Protein AF-A0A8C5YCC7-F1 (afdb_monomer)

Nearest PDB structures (foldseek):
  1r94-assembly1_A  TM=9.035E-01  e=3.217E-04  Escherichia coli
  1s98-assembly1_A  TM=8.700E-01  e=5.355E-04  Escherichia coli
  2d2a-assembly2_A  TM=8.172E-01  e=5.355E-04  Escherichia coli

Foldseek 3Di:
DDDDDDDDDDDDDDDPPDDPDDDPDDDDPVRVVVQVVVCVVPVQFQAWEWDWDDDPDGDIDIDIDTHNDADPPWDWDDDPNRHTYTD

Radius of gyration: 23.68 Å; Cα contacts (8 Å, |Δi|>4): 87; chains: 1; bounding box: 30×80×36 Å

Organism: Microcebus murinus (NCBI:txid30608)

pLDDT: mean 77.86, std 10.34, range [47.88, 92.25]

Secondary structure (DSSP, 8-state):
------------PPPP--PPPPPS----HHHHHHHHHHHHT-TT--EEEEEEEEETTTEEEEEEEEESS--TTPPEEEETTTEEEE-

Mean predicted aligned error: 12.17 Å

Solvent-accessible surface area (backbone atoms only — not comparable to full-atom values): 5860 Å² total; per-residue (Å²): 139,83,82,80,85,82,76,87,78,81,80,83,74,77,78,76,82,79,71,82,79,75,69,96,68,86,81,52,76,68,54,52,54,52,51,52,58,64,39,69,83,37,81,81,45,62,31,44,29,54,46,78,42,84,44,84,97,85,37,76,40,81,42,82,43,80,31,67,70,84,56,100,85,45,48,76,41,73,58,89,92,76,47,40,37,33,72

Sequence (87 aa):
MSASLVRATVRAVSKRKLQPTRAALTLTPSAVNKIKQLLKDKPEHVGVKVGVRTRGCNGLSYTLEYTKTKGDSDEEVVQDELWNLVV

Structure (mmCIF, N/CA/C/O backbone):
data_AF-A0A8C5YCC7-F1
#
_entry.id   AF-A0A8C5YCC7-F1
#
loop_
_atom_site.group_PDB
_atom_site.id
_atom_site.type_symbol
_atom_site.label_atom_id
_atom_site.label_alt_id
_atom_site.label_comp_id
_atom_site.label_asym_id
_atom_site.label_entity_id
_atom_site.label_seq_id
_atom_site.pdbx_PDB_ins_code
_atom_site.Cartn_x
_atom_site.Cartn_y
_atom_site.Cartn_z
_atom_site.occupancy
_atom_site.B_iso_or_equiv
_atom_site.auth_seq_id
_atom_site.auth_comp_id
_atom_site.auth_asym_id
_atom_site.auth_atom_id
_atom_site.pdbx_PDB_model_num
ATOM 1 N N . MET A 1 1 ? -0.419 -69.996 -21.676 1.00 49.50 1 MET A N 1
ATOM 2 C CA . MET A 1 1 ? -0.318 -68.532 -21.852 1.00 49.50 1 MET A CA 1
ATOM 3 C C . MET A 1 1 ? -0.771 -67.862 -20.558 1.00 49.50 1 MET A C 1
ATOM 5 O O . MET A 1 1 ? -1.959 -67.643 -20.386 1.00 49.5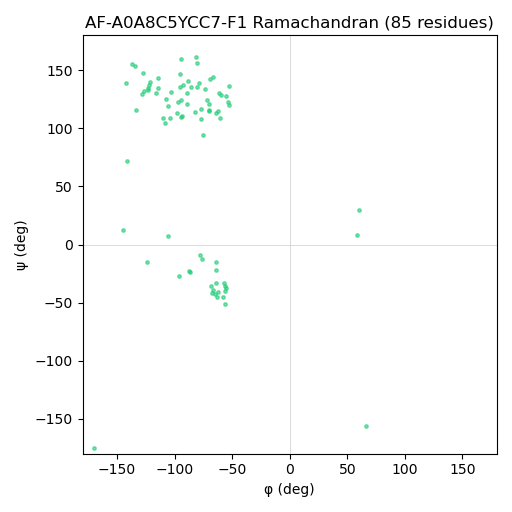0 1 MET A O 1
ATOM 9 N N . SER A 1 2 ? 0.140 -67.667 -19.599 1.00 47.88 2 SER A N 1
ATOM 10 C CA . SER A 1 2 ? -0.180 -67.087 -18.283 1.00 47.88 2 SER A CA 1
ATOM 11 C C . SER A 1 2 ? 0.169 -65.599 -18.301 1.00 47.88 2 SER A C 1
ATOM 13 O O . SER A 1 2 ? 1.336 -65.249 -18.466 1.00 47.88 2 SER A O 1
ATOM 15 N N . ALA A 1 3 ? -0.837 -64.729 -18.213 1.00 57.16 3 ALA A N 1
ATOM 16 C CA . ALA A 1 3 ? -0.641 -63.285 -18.178 1.00 57.16 3 ALA A CA 1
ATOM 17 C C . ALA A 1 3 ? -0.305 -62.850 -16.744 1.00 57.16 3 ALA A C 1
ATOM 19 O O . ALA A 1 3 ? -1.123 -62.975 -15.835 1.00 57.16 3 ALA A O 1
ATOM 20 N N . SER A 1 4 ? 0.919 -62.360 -16.548 1.00 60.31 4 SER A N 1
ATOM 21 C CA . SER A 1 4 ? 1.391 -61.830 -15.270 1.00 60.31 4 SER A CA 1
ATOM 22 C C . SER A 1 4 ? 0.687 -60.503 -14.957 1.00 60.31 4 SER A C 1
ATOM 24 O O . SER A 1 4 ? 0.766 -59.550 -15.733 1.00 60.31 4 SER A O 1
ATOM 26 N N . LEU A 1 5 ? -0.026 -60.442 -13.831 1.00 62.09 5 LEU A N 1
ATOM 27 C CA . LEU A 1 5 ? -0.710 -59.243 -13.341 1.00 62.09 5 LEU A CA 1
ATOM 28 C C . LEU A 1 5 ? 0.312 -58.258 -12.752 1.00 62.09 5 LEU A C 1
ATOM 30 O O . LEU A 1 5 ? 0.659 -58.332 -11.574 1.00 62.09 5 LEU A O 1
ATOM 34 N N . VAL A 1 6 ? 0.785 -57.309 -13.560 1.00 58.03 6 VAL A N 1
ATOM 35 C CA . VAL A 1 6 ? 1.589 -56.180 -13.068 1.00 58.03 6 VAL A CA 1
ATOM 36 C C . VAL A 1 6 ? 0.654 -55.170 -12.402 1.00 58.03 6 VAL A C 1
ATOM 38 O O . VAL A 1 6 ? -0.112 -54.477 -13.068 1.00 58.03 6 VAL A O 1
ATOM 41 N N . ARG A 1 7 ? 0.700 -55.079 -11.069 1.00 64.81 7 ARG A N 1
ATOM 42 C CA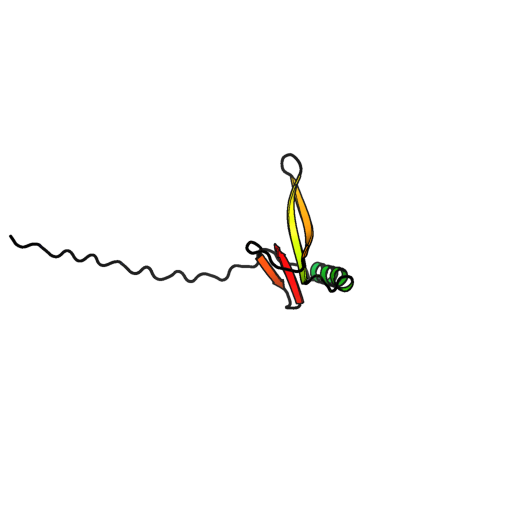 . ARG A 1 7 ? -0.068 -54.093 -10.297 1.00 64.81 7 ARG A CA 1
ATOM 43 C C . ARG A 1 7 ? 0.803 -52.862 -10.043 1.00 64.81 7 ARG A C 1
ATOM 45 O O . ARG A 1 7 ? 1.750 -52.921 -9.266 1.00 64.81 7 ARG A O 1
ATOM 52 N N . ALA A 1 8 ? 0.483 -51.744 -10.692 1.00 69.25 8 ALA A N 1
ATOM 53 C CA . ALA A 1 8 ? 1.144 -50.467 -10.438 1.00 69.25 8 ALA A CA 1
ATOM 54 C C . ALA A 1 8 ? 0.747 -49.936 -9.049 1.00 69.25 8 ALA A C 1
ATOM 56 O O . ALA A 1 8 ? -0.416 -49.623 -8.798 1.00 69.25 8 ALA A O 1
ATOM 57 N N . THR A 1 9 ? 1.709 -49.836 -8.134 1.00 72.25 9 THR A N 1
ATOM 58 C CA . THR A 1 9 ? 1.524 -49.172 -6.838 1.00 72.25 9 THR A CA 1
ATOM 59 C C . THR A 1 9 ? 1.974 -47.721 -6.955 1.00 72.25 9 THR A C 1
ATOM 61 O O . THR A 1 9 ? 3.167 -47.446 -7.087 1.00 72.25 9 THR A O 1
ATOM 64 N N . VAL A 1 10 ? 1.033 -46.777 -6.906 1.00 73.44 10 VAL A N 1
ATOM 65 C CA . VAL A 1 10 ? 1.362 -45.348 -6.853 1.00 73.44 10 VAL A CA 1
ATOM 66 C C . VAL A 1 10 ? 1.925 -45.031 -5.466 1.00 73.44 10 VAL A C 1
ATOM 68 O O . VAL A 1 10 ? 1.283 -45.302 -4.451 1.00 73.44 10 VAL A O 1
ATOM 71 N N . ARG A 1 11 ? 3.130 -44.453 -5.407 1.00 68.12 11 ARG A N 1
ATOM 72 C CA . ARG A 1 11 ? 3.680 -43.896 -4.164 1.00 68.12 11 ARG A CA 1
ATOM 73 C C . ARG A 1 11 ? 2.884 -42.647 -3.800 1.00 68.12 11 ARG A C 1
ATOM 75 O O . ARG A 1 11 ? 2.912 -41.659 -4.530 1.00 68.12 11 ARG A O 1
ATOM 82 N N . ALA A 1 12 ? 2.190 -42.687 -2.668 1.00 71.38 12 ALA A N 1
ATOM 83 C CA . ALA A 1 12 ? 1.541 -41.512 -2.110 1.00 71.38 12 ALA A CA 1
ATOM 84 C C . ALA A 1 12 ? 2.611 -40.476 -1.726 1.00 71.38 12 ALA A C 1
ATOM 86 O O . ALA A 1 12 ? 3.421 -40.704 -0.827 1.00 71.38 12 ALA A O 1
ATOM 87 N N . VAL A 1 13 ? 2.633 -39.339 -2.422 1.00 71.12 13 VAL A N 1
ATOM 88 C CA . VAL A 1 13 ? 3.478 -38.201 -2.050 1.00 71.12 13 VAL A CA 1
ATOM 89 C C . VAL A 1 13 ? 2.804 -37.498 -0.876 1.00 71.12 13 VAL A C 1
ATOM 91 O O . VAL A 1 13 ? 1.689 -36.991 -1.002 1.00 71.12 13 VAL A O 1
ATOM 94 N N . SER A 1 14 ? 3.470 -37.492 0.280 1.00 73.00 14 SER A N 1
ATOM 95 C CA . SER A 1 14 ? 3.023 -36.748 1.458 1.00 73.00 14 SER A CA 1
ATOM 96 C C . SER A 1 14 ? 2.785 -35.287 1.077 1.00 73.00 14 SER A C 1
ATOM 98 O O . SER A 1 14 ? 3.694 -34.619 0.577 1.00 73.00 14 SER A O 1
ATOM 100 N N . LYS A 1 15 ? 1.564 -34.787 1.312 1.00 68.56 15 LYS A N 1
ATOM 101 C CA . LYS A 1 15 ? 1.194 -33.390 1.055 1.00 68.56 15 LYS A CA 1
ATOM 102 C C . LYS A 1 15 ? 2.204 -32.476 1.756 1.00 68.56 15 LYS A C 1
ATOM 104 O O . LYS A 1 15 ? 2.363 -32.553 2.975 1.00 68.56 15 LYS A O 1
ATOM 109 N N . ARG A 1 16 ? 2.907 -31.628 0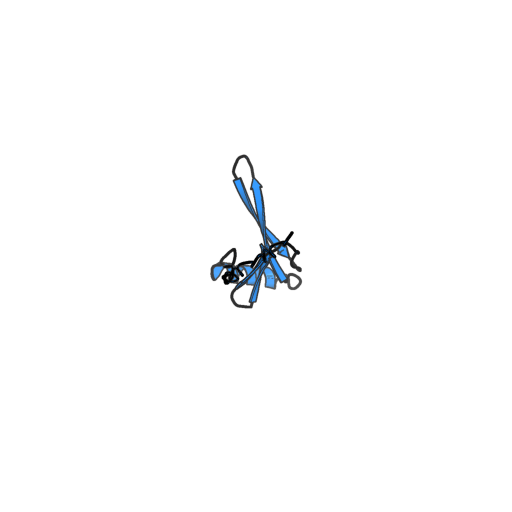.994 1.00 72.94 16 ARG A N 1
ATOM 110 C CA . ARG A 1 16 ? 3.736 -30.560 1.574 1.00 72.94 16 ARG A CA 1
ATOM 111 C C . ARG A 1 16 ? 2.836 -29.718 2.476 1.00 72.94 16 ARG A C 1
ATOM 113 O O . ARG A 1 16 ? 1.776 -29.280 2.033 1.00 72.94 16 ARG A O 1
ATOM 120 N N . LYS A 1 17 ? 3.249 -29.503 3.728 1.00 68.88 17 LYS A N 1
ATOM 121 C CA . LYS A 1 17 ? 2.607 -28.514 4.600 1.00 68.88 17 LYS A CA 1
ATOM 122 C C . LYS A 1 17 ? 2.763 -27.155 3.920 1.00 68.88 17 LYS A C 1
ATOM 124 O O . LYS A 1 17 ? 3.882 -26.657 3.814 1.00 68.88 17 LYS A O 1
ATOM 129 N N . LEU A 1 18 ? 1.664 -26.613 3.402 1.00 69.69 18 LEU A N 1
ATOM 130 C CA . LEU A 1 18 ? 1.6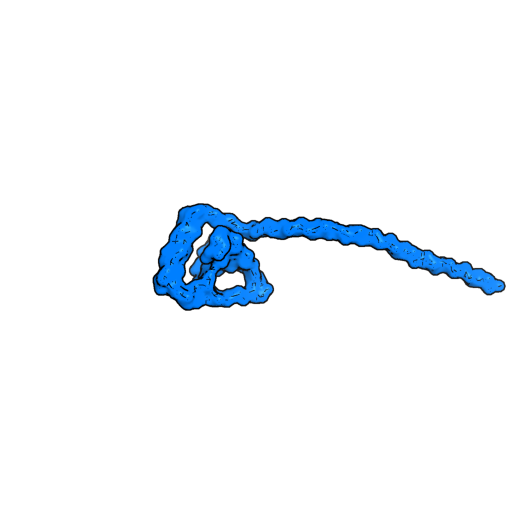20 -25.256 2.873 1.00 69.69 18 LEU A CA 1
ATOM 131 C C . LEU A 1 18 ? 1.929 -24.327 4.045 1.00 69.69 18 LEU A C 1
ATOM 133 O O . LEU A 1 18 ? 1.211 -24.335 5.045 1.00 69.69 18 LEU A O 1
ATOM 137 N N . GLN A 1 19 ? 3.050 -23.614 3.974 1.00 72.81 19 GLN A N 1
ATOM 138 C CA . GLN A 1 19 ? 3.321 -22.582 4.962 1.00 72.81 19 GLN A CA 1
ATOM 139 C C . GLN A 1 19 ? 2.334 -21.430 4.748 1.00 72.81 19 GLN A C 1
ATOM 141 O O . GLN A 1 19 ? 2.010 -21.138 3.595 1.00 72.81 19 GLN A O 1
ATOM 146 N N . PRO A 1 20 ? 1.846 -20.794 5.826 1.00 67.94 20 PRO A N 1
ATOM 147 C CA . PRO A 1 20 ? 1.000 -19.619 5.697 1.00 67.94 20 PRO A CA 1
ATOM 148 C C . PRO A 1 20 ? 1.774 -18.530 4.954 1.00 67.94 20 PRO A C 1
ATOM 150 O O . PRO A 1 20 ? 2.923 -18.227 5.294 1.00 67.94 20 PRO A O 1
ATOM 153 N N . THR A 1 21 ? 1.161 -17.982 3.909 1.00 68.12 21 THR A N 1
ATOM 154 C CA . THR A 1 21 ? 1.742 -16.899 3.122 1.00 68.12 21 THR A CA 1
ATOM 155 C C . THR A 1 21 ? 1.938 -15.692 4.033 1.00 68.12 21 THR A C 1
ATOM 157 O O . THR A 1 21 ? 1.043 -15.316 4.790 1.00 68.12 21 THR A O 1
ATOM 160 N N . ARG A 1 22 ? 3.138 -15.109 4.010 1.00 69.75 22 ARG A N 1
ATOM 161 C CA . ARG A 1 22 ? 3.377 -13.820 4.666 1.00 69.75 22 ARG A CA 1
ATOM 162 C C . ARG A 1 22 ? 2.584 -12.748 3.922 1.00 69.75 22 ARG A C 1
ATOM 164 O O . ARG A 1 22 ? 2.507 -12.822 2.701 1.00 69.75 22 ARG A O 1
ATOM 171 N N . ALA A 1 23 ? 2.056 -11.768 4.655 1.00 75.38 23 ALA A N 1
ATOM 172 C CA . ALA A 1 23 ? 1.377 -10.621 4.062 1.00 75.38 23 ALA A CA 1
ATOM 173 C C . ALA A 1 23 ? 2.263 -9.955 2.998 1.00 75.38 23 ALA A C 1
ATOM 175 O O . ALA A 1 23 ? 3.462 -9.761 3.232 1.00 75.38 23 ALA A O 1
ATOM 176 N N . ALA A 1 24 ? 1.668 -9.592 1.860 1.00 78.38 24 ALA A N 1
ATOM 177 C CA . ALA A 1 24 ? 2.379 -8.963 0.748 1.00 78.38 24 ALA A CA 1
ATOM 178 C C . ALA A 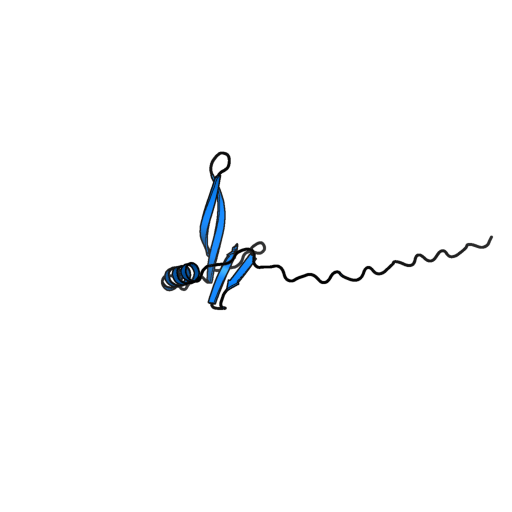1 24 ? 3.093 -7.658 1.145 1.00 78.38 24 ALA A C 1
ATOM 180 O O . ALA A 1 24 ? 4.162 -7.345 0.621 1.00 78.38 24 ALA A O 1
ATOM 181 N N . LEU A 1 25 ? 2.520 -6.905 2.089 1.00 82.31 25 LEU A N 1
ATOM 182 C CA . LEU A 1 25 ? 3.046 -5.634 2.578 1.00 82.31 25 LEU A CA 1
ATOM 183 C C . LEU A 1 25 ? 2.941 -5.544 4.101 1.00 82.31 25 LEU A C 1
ATOM 185 O O . LEU A 1 25 ? 2.085 -6.166 4.726 1.00 82.31 25 LEU A O 1
ATOM 189 N N . THR A 1 26 ? 3.801 -4.720 4.695 1.00 84.25 26 THR A N 1
ATOM 190 C CA . THR A 1 26 ? 3.717 -4.336 6.104 1.00 84.25 26 THR A CA 1
ATOM 191 C C . THR A 1 26 ? 3.633 -2.820 6.219 1.00 84.25 26 THR A C 1
ATOM 193 O O . THR A 1 26 ? 4.366 -2.079 5.563 1.00 84.25 26 THR A O 1
ATOM 196 N N . LEU A 1 27 ? 2.720 -2.340 7.057 1.00 83.81 27 LEU A N 1
ATOM 197 C CA . LEU A 1 27 ? 2.547 -0.925 7.351 1.00 83.81 27 LEU A CA 1
ATOM 198 C C . LEU A 1 27 ? 3.310 -0.544 8.618 1.00 83.81 27 LEU A C 1
ATOM 200 O O . LEU A 1 27 ? 3.417 -1.313 9.574 1.00 83.81 27 LEU A O 1
ATOM 204 N N . THR A 1 28 ? 3.818 0.685 8.634 1.00 89.62 28 THR A N 1
ATOM 205 C CA . THR A 1 28 ? 4.364 1.292 9.849 1.00 89.62 28 THR A CA 1
ATOM 206 C C . THR A 1 28 ? 3.233 1.848 10.721 1.00 89.62 28 THR A C 1
ATOM 208 O O . THR A 1 28 ? 2.187 2.241 10.191 1.00 89.62 28 THR A O 1
ATOM 211 N N . PRO A 1 29 ? 3.436 1.995 12.044 1.00 87.81 29 PRO A N 1
ATOM 212 C CA . PRO A 1 29 ? 2.409 2.548 12.934 1.00 87.81 29 PRO A CA 1
ATOM 213 C C . PRO A 1 29 ? 1.924 3.945 12.509 1.00 87.81 29 PRO A C 1
ATOM 215 O O . PRO A 1 29 ? 0.739 4.271 12.594 1.00 87.81 29 PRO A O 1
ATOM 218 N N . SER A 1 30 ? 2.828 4.778 11.985 1.00 90.31 30 SER A N 1
ATOM 219 C CA . SER A 1 30 ? 2.497 6.111 11.471 1.00 90.31 30 SER A CA 1
ATOM 220 C C . SER A 1 30 ? 1.620 6.057 10.216 1.00 90.31 30 SER A C 1
ATOM 222 O O . SER A 1 30 ? 0.704 6.869 10.080 1.00 90.31 30 SER A O 1
ATOM 224 N N . ALA A 1 31 ? 1.872 5.105 9.309 1.00 87.44 31 ALA A N 1
ATOM 225 C CA . ALA A 1 31 ? 1.060 4.914 8.108 1.00 87.44 31 ALA A CA 1
ATOM 226 C C . ALA A 1 31 ? -0.363 4.477 8.472 1.00 87.44 31 ALA A C 1
ATOM 228 O O . ALA A 1 31 ? -1.327 5.045 7.959 1.00 87.44 31 ALA A O 1
ATOM 229 N N . VAL A 1 32 ? -0.484 3.553 9.430 1.00 85.50 32 VAL A N 1
ATOM 230 C CA . VAL A 1 32 ? -1.774 3.116 9.971 1.00 85.50 32 VAL A CA 1
ATOM 231 C C . VAL A 1 32 ? -2.557 4.317 10.503 1.00 85.50 32 VAL A C 1
ATOM 233 O O . VAL A 1 32 ? -3.683 4.542 10.071 1.00 85.50 32 VAL A O 1
ATOM 236 N N . ASN A 1 33 ? -1.949 5.150 11.357 1.00 87.56 33 ASN A N 1
ATOM 237 C CA . ASN A 1 33 ? -2.591 6.351 11.913 1.00 87.56 33 ASN A CA 1
ATOM 238 C C . ASN A 1 33 ? -3.099 7.324 10.842 1.00 87.56 33 ASN A C 1
ATOM 240 O O . ASN A 1 33 ? -4.200 7.863 10.968 1.00 87.56 33 ASN A O 1
ATOM 244 N N . LYS A 1 34 ? -2.323 7.518 9.773 1.00 88.12 34 LYS A N 1
ATOM 245 C CA . LYS A 1 34 ? -2.703 8.391 8.660 1.00 88.12 34 LYS A CA 1
ATOM 246 C C . LYS A 1 34 ? -3.889 7.829 7.874 1.00 88.12 34 LYS A C 1
ATOM 248 O O . LYS A 1 34 ? -4.807 8.578 7.557 1.00 88.12 34 LYS A O 1
ATOM 253 N N . ILE A 1 35 ? -3.917 6.519 7.625 1.00 85.69 35 ILE A N 1
ATOM 254 C CA . ILE A 1 35 ? -5.060 5.847 6.988 1.00 85.69 35 ILE A CA 1
ATOM 255 C C . ILE A 1 35 ? -6.317 5.984 7.859 1.00 85.69 35 ILE A C 1
ATOM 257 O O . ILE A 1 35 ? -7.378 6.311 7.327 1.00 85.69 35 ILE A O 1
ATOM 261 N N . LYS A 1 36 ? -6.199 5.859 9.195 1.00 83.81 36 LYS A N 1
ATOM 262 C CA . LYS A 1 36 ? -7.342 6.081 10.104 1.00 83.81 36 LYS A CA 1
ATOM 263 C C . LYS A 1 36 ? -7.933 7.476 9.938 1.00 83.81 36 LYS A C 1
ATOM 265 O O . LYS A 1 36 ? -9.147 7.632 9.918 1.00 83.81 36 LYS A O 1
ATOM 270 N N . GLN A 1 37 ? -7.076 8.494 9.863 1.00 86.62 37 GLN A N 1
ATOM 271 C CA . GLN A 1 37 ? -7.514 9.879 9.695 1.00 86.62 37 GLN A CA 1
ATOM 272 C C . GLN A 1 37 ? -8.235 10.074 8.359 1.00 86.62 37 GLN A C 1
ATOM 274 O O . GLN A 1 37 ? -9.315 10.644 8.343 1.00 86.62 37 GLN A O 1
ATOM 279 N N . LEU A 1 38 ? -7.691 9.529 7.269 1.00 85.44 38 LEU A N 1
ATOM 280 C CA . LEU A 1 38 ? -8.290 9.648 5.936 1.00 85.44 38 LEU A CA 1
ATOM 281 C C . LEU A 1 38 ? -9.661 8.964 5.816 1.00 85.44 38 LEU A C 1
ATOM 283 O O . LEU A 1 38 ? -10.517 9.428 5.065 1.00 85.44 38 LEU A O 1
ATOM 287 N N . LEU A 1 39 ? -9.869 7.860 6.537 1.00 81.88 39 LEU A N 1
ATOM 288 C CA . LEU A 1 39 ? -11.122 7.101 6.509 1.00 81.88 39 LEU A CA 1
ATOM 289 C C . LEU A 1 39 ? -12.175 7.627 7.491 1.00 81.88 39 LEU A C 1
ATOM 291 O O . LEU A 1 39 ? -13.364 7.442 7.241 1.00 81.88 39 LEU A O 1
ATOM 295 N N . LYS A 1 40 ? -11.780 8.336 8.561 1.00 82.88 40 LYS A N 1
ATOM 296 C CA . LYS A 1 40 ? -12.732 9.015 9.465 1.00 82.88 40 LYS A CA 1
ATOM 297 C C . LYS A 1 40 ? -13.657 9.970 8.716 1.00 82.88 40 LYS A C 1
ATOM 299 O O . LYS A 1 40 ? -14.840 10.038 9.029 1.00 82.88 40 LYS A O 1
ATOM 304 N N . ASP A 1 41 ? -13.126 10.646 7.705 1.00 79.75 41 ASP A N 1
ATOM 305 C CA . ASP A 1 41 ? -13.880 11.604 6.899 1.00 79.75 41 ASP A CA 1
ATOM 306 C C . ASP A 1 41 ? -14.798 10.916 5.868 1.00 79.75 41 ASP A C 1
ATOM 308 O O . ASP A 1 41 ? -15.604 11.573 5.211 1.00 79.75 41 ASP A O 1
ATOM 312 N N . LYS A 1 42 ? -14.671 9.591 5.685 1.00 78.81 42 LYS A N 1
ATOM 313 C CA . LYS A 1 42 ? -15.321 8.824 4.612 1.00 78.81 42 LYS A CA 1
ATOM 314 C C . LYS A 1 42 ? -15.815 7.453 5.103 1.00 78.81 42 LYS A C 1
ATOM 316 O O . LYS A 1 42 ? -15.279 6.429 4.674 1.00 78.81 42 LYS A O 1
ATOM 321 N N . PRO A 1 43 ? -16.886 7.409 5.915 1.00 72.00 43 PRO A N 1
ATOM 322 C CA . PRO A 1 43 ? -17.374 6.181 6.555 1.00 72.00 43 PRO A CA 1
ATOM 323 C C . PRO A 1 43 ? -17.876 5.112 5.575 1.00 72.00 43 PRO A C 1
ATOM 325 O O . PRO A 1 43 ? -18.050 3.960 5.953 1.00 72.00 43 PRO A O 1
ATOM 328 N N . 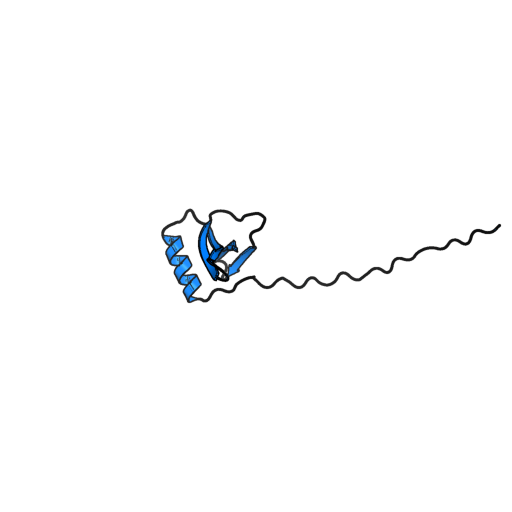GLU A 1 44 ? -18.114 5.469 4.313 1.00 75.19 44 GLU A N 1
ATOM 329 C CA . GLU A 1 44 ? -18.566 4.515 3.302 1.00 75.19 44 GLU A CA 1
ATOM 330 C C . GLU A 1 44 ? -17.459 3.589 2.771 1.00 75.19 44 GLU A C 1
ATOM 332 O O . GLU A 1 44 ? -17.775 2.643 2.052 1.00 75.19 44 GLU A O 1
ATOM 337 N N . HIS A 1 45 ? -16.181 3.874 3.046 1.00 77.19 45 HIS A N 1
ATOM 338 C CA . HIS A 1 45 ? -15.052 3.112 2.507 1.00 77.19 45 HIS A CA 1
ATOM 339 C C . HIS A 1 45 ? -14.474 2.176 3.567 1.00 77.19 45 HIS A C 1
ATOM 341 O O . HIS A 1 45 ? -14.189 2.585 4.688 1.00 77.19 45 HIS A O 1
ATOM 347 N N . VAL A 1 46 ? -14.286 0.913 3.185 1.00 75.88 46 VAL A N 1
ATOM 348 C CA . VAL A 1 46 ? -13.845 -0.175 4.072 1.00 75.88 46 VAL A CA 1
ATOM 349 C C . VAL A 1 46 ? -12.317 -0.249 4.143 1.00 75.88 46 VAL A C 1
ATOM 351 O O . VAL A 1 46 ? -11.763 -0.752 5.117 1.00 75.88 46 VAL A O 1
ATOM 354 N N . GLY A 1 47 ? -11.615 0.279 3.136 1.00 82.12 47 GLY A N 1
ATOM 355 C CA . GLY A 1 47 ? -10.160 0.225 3.096 1.00 82.12 47 GLY A CA 1
ATOM 356 C C . GLY A 1 47 ? -9.521 1.079 2.008 1.00 82.12 47 GLY A C 1
ATOM 357 O O . GLY A 1 47 ? -10.185 1.822 1.278 1.00 82.12 47 GLY A O 1
ATOM 358 N N . VAL A 1 48 ? -8.198 0.952 1.910 1.00 86.25 48 VAL A N 1
ATOM 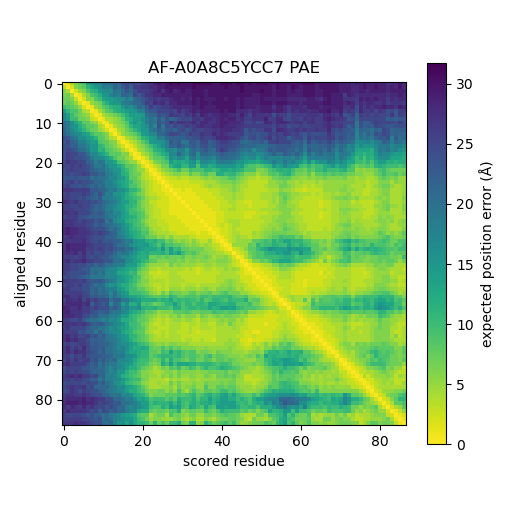359 C CA . VAL A 1 48 ? -7.375 1.606 0.886 1.00 86.25 48 VAL A CA 1
ATOM 360 C C . VAL A 1 48 ? -6.727 0.533 0.021 1.00 86.25 48 VAL A C 1
ATOM 362 O O . VAL A 1 48 ? -6.128 -0.406 0.537 1.00 86.25 48 VAL A O 1
ATOM 365 N N . LYS A 1 49 ? -6.840 0.693 -1.294 1.00 87.75 49 LYS A N 1
ATOM 366 C CA . LYS A 1 49 ? -6.213 -0.131 -2.315 1.00 87.75 49 LYS A CA 1
ATOM 367 C C . LYS A 1 49 ? -4.897 0.479 -2.788 1.00 87.75 49 LYS A C 1
ATOM 369 O O . LYS A 1 49 ? -4.846 1.681 -3.053 1.00 87.75 49 LYS A O 1
ATOM 374 N N . VAL A 1 50 ? -3.852 -0.335 -2.922 1.00 88.75 50 VAL A N 1
ATOM 375 C CA . VAL A 1 50 ? -2.539 0.079 -3.434 1.00 88.75 50 VAL A CA 1
ATOM 376 C C . VAL A 1 50 ? -2.324 -0.499 -4.825 1.00 88.75 50 VAL A C 1
ATOM 378 O O . VAL A 1 50 ? -2.006 -1.667 -4.983 1.00 88.75 50 VAL A O 1
ATOM 381 N N . GLY A 1 51 ? -2.449 0.344 -5.843 1.00 89.44 51 GLY A N 1
ATOM 382 C CA . GLY A 1 51 ? -2.098 -0.008 -7.216 1.00 89.44 51 GLY A CA 1
ATOM 383 C C . GLY A 1 51 ? -0.675 0.408 -7.579 1.00 89.44 51 GLY A C 1
ATOM 384 O O . GLY A 1 51 ? -0.109 1.333 -6.994 1.00 89.44 51 GLY A O 1
ATOM 385 N N . VAL A 1 52 ? -0.125 -0.225 -8.612 1.00 91.12 52 VAL A N 1
ATOM 386 C CA . VAL A 1 52 ? 1.075 0.241 -9.318 1.00 91.12 52 VAL A CA 1
ATOM 387 C C . VAL A 1 52 ? 0.712 0.617 -10.749 1.00 91.12 52 VAL A C 1
ATOM 389 O O . VAL A 1 52 ? -0.005 -0.104 -11.438 1.00 91.12 52 VAL A O 1
ATOM 392 N N . ARG A 1 53 ? 1.208 1.761 -11.213 1.00 90.44 53 ARG A N 1
ATOM 393 C CA . ARG A 1 53 ? 1.051 2.240 -12.589 1.00 90.44 53 ARG A CA 1
ATOM 394 C C . ARG A 1 53 ? 2.420 2.457 -13.218 1.00 90.44 53 ARG A C 1
ATOM 396 O O . ARG A 1 53 ? 3.313 3.023 -12.591 1.00 90.44 53 ARG A O 1
ATOM 403 N N . THR A 1 54 ? 2.587 2.040 -14.466 1.00 92.25 54 THR A N 1
ATOM 404 C CA . THR A 1 54 ? 3.827 2.238 -15.228 1.00 92.25 54 THR A CA 1
ATOM 405 C C . THR A 1 54 ? 3.977 3.698 -15.654 1.00 92.25 54 THR A C 1
ATOM 407 O O . THR A 1 54 ? 3.035 4.308 -16.163 1.00 92.25 54 THR A O 1
ATOM 410 N N . ARG A 1 55 ? 5.168 4.270 -15.471 1.00 90.88 55 ARG A N 1
ATOM 411 C CA . ARG A 1 55 ? 5.522 5.646 -15.841 1.00 90.88 55 ARG A CA 1
ATOM 412 C C . ARG A 1 55 ? 6.865 5.655 -16.573 1.00 90.88 55 ARG A C 1
ATOM 414 O O . ARG A 1 55 ? 7.901 5.373 -15.984 1.00 90.88 55 ARG A O 1
ATOM 421 N N . GLY A 1 56 ? 6.862 6.050 -17.846 1.00 90.81 56 GLY A N 1
ATOM 422 C CA . GLY A 1 56 ? 8.084 6.178 -18.647 1.00 90.81 56 GLY A CA 1
ATOM 423 C C . GLY A 1 56 ? 8.791 4.842 -18.913 1.00 90.81 56 GLY A C 1
ATOM 424 O O . GLY A 1 56 ? 8.162 3.791 -18.890 1.00 90.81 56 GLY A O 1
ATOM 425 N N . CYS A 1 57 ? 10.100 4.900 -19.183 1.00 87.19 57 CYS A N 1
ATOM 426 C CA . CYS A 1 57 ? 10.869 3.752 -19.681 1.00 87.19 57 CYS A CA 1
ATOM 427 C C . CYS A 1 57 ? 11.042 2.624 -18.641 1.00 87.19 57 CYS A C 1
ATOM 429 O O . CYS A 1 57 ? 11.009 1.461 -19.007 1.00 87.19 57 CYS A O 1
ATOM 431 N N . ASN A 1 58 ? 11.194 2.957 -17.351 1.00 83.88 58 ASN A N 1
ATOM 432 C CA . ASN A 1 58 ? 11.400 1.984 -16.260 1.00 83.88 58 ASN A CA 1
ATOM 433 C C . ASN A 1 58 ? 10.726 2.398 -14.932 1.00 83.88 58 ASN A C 1
ATOM 435 O O . ASN A 1 58 ? 11.059 1.871 -13.873 1.00 83.88 58 ASN A O 1
ATOM 439 N N . GLY A 1 59 ? 9.839 3.396 -14.938 1.00 91.19 59 GLY A N 1
ATOM 440 C CA . GLY A 1 59 ? 9.248 3.918 -13.706 1.00 91.19 59 GLY A CA 1
ATOM 441 C C . GLY A 1 59 ? 7.984 3.166 -13.302 1.00 91.19 59 GLY A C 1
ATOM 442 O O . GLY A 1 59 ? 7.133 2.853 -14.134 1.00 91.19 59 GLY A O 1
ATOM 443 N N . LEU A 1 60 ? 7.830 2.944 -12.000 1.00 92.06 60 LEU A N 1
ATOM 444 C CA . LEU A 1 60 ? 6.571 2.541 -11.381 1.00 92.06 60 LEU A CA 1
ATOM 445 C C . LEU A 1 60 ? 6.103 3.662 -10.455 1.00 92.06 60 LEU A C 1
ATOM 447 O O . LEU A 1 60 ? 6.902 4.348 -9.818 1.00 92.06 60 LEU A O 1
ATOM 451 N N . SER A 1 61 ? 4.799 3.879 -10.395 1.00 91.56 61 SER A N 1
ATOM 452 C CA . SER A 1 61 ? 4.174 4.834 -9.489 1.00 91.56 61 SER A CA 1
ATOM 453 C C . SER A 1 61 ? 3.067 4.156 -8.718 1.00 91.56 61 SER A C 1
ATOM 455 O O . SER A 1 61 ? 2.196 3.522 -9.306 1.00 91.56 61 SER A O 1
ATOM 457 N N . TYR A 1 62 ? 3.104 4.311 -7.401 1.00 90.69 62 TYR A N 1
ATOM 458 C CA . TYR A 1 62 ? 2.069 3.795 -6.523 1.00 90.69 62 TYR A CA 1
ATOM 459 C C . TYR A 1 62 ? 0.852 4.717 -6.547 1.00 90.69 62 TYR A C 1
ATOM 461 O O . TYR A 1 62 ? 0.984 5.942 -6.530 1.00 90.69 62 TYR A O 1
ATOM 469 N N . THR A 1 63 ? -0.333 4.125 -6.570 1.00 89.31 63 THR A N 1
ATOM 470 C CA . THR A 1 63 ? -1.611 4.829 -6.489 1.00 89.31 63 THR A CA 1
ATOM 471 C C . THR A 1 63 ? -2.413 4.292 -5.320 1.00 89.31 63 THR A C 1
ATOM 473 O O . THR A 1 63 ? -2.527 3.082 -5.165 1.00 89.31 63 THR A O 1
ATOM 476 N N . LEU A 1 64 ? -2.965 5.196 -4.512 1.00 88.69 64 LEU A N 1
ATOM 477 C CA . LEU A 1 64 ? -3.833 4.857 -3.389 1.00 88.69 64 LEU A CA 1
ATOM 478 C C . LEU A 1 64 ? -5.274 5.190 -3.765 1.00 88.69 64 LEU A C 1
ATOM 480 O O . LEU A 1 64 ? -5.583 6.348 -4.048 1.00 88.69 64 LEU A O 1
ATOM 484 N N . GLU A 1 65 ? -6.142 4.187 -3.769 1.00 87.31 65 GLU A N 1
ATOM 485 C CA . GLU A 1 65 ? -7.562 4.331 -4.094 1.00 87.31 65 GLU A CA 1
ATOM 486 C C . GLU A 1 65 ? -8.406 3.865 -2.906 1.00 87.31 65 GLU A C 1
ATOM 488 O O . GLU A 1 65 ? -8.067 2.896 -2.242 1.00 87.31 65 GLU A O 1
ATOM 493 N N . TYR A 1 66 ? -9.500 4.552 -2.585 1.00 88.12 66 TYR A N 1
ATOM 494 C CA . TYR A 1 66 ? -10.400 4.075 -1.532 1.00 88.12 66 TYR A CA 1
ATOM 495 C C . TYR A 1 66 ? -11.309 2.991 -2.101 1.00 88.12 66 TYR A C 1
ATOM 497 O O . TYR A 1 66 ? -11.870 3.175 -3.180 1.00 88.12 66 TYR A O 1
ATOM 505 N N . THR A 1 67 ? -11.505 1.895 -1.368 1.00 83.62 67 THR A N 1
ATOM 506 C CA . THR A 1 67 ? -12.407 0.823 -1.798 1.00 83.62 67 THR A CA 1
ATOM 507 C C . THR A 1 67 ? -13.434 0.473 -0.729 1.00 83.62 67 THR A C 1
ATOM 509 O O . THR A 1 67 ? -13.183 0.571 0.475 1.00 83.62 67 THR A O 1
ATOM 512 N N . LYS A 1 68 ? -14.623 0.078 -1.187 1.00 81.94 68 LYS A N 1
ATOM 513 C CA . LYS A 1 68 ? -15.706 -0.448 -0.344 1.00 81.94 68 LYS A CA 1
ATOM 514 C C . LYS A 1 68 ? -15.709 -1.975 -0.317 1.00 81.94 68 LYS A C 1
ATOM 516 O O . LYS A 1 68 ? -16.160 -2.570 0.653 1.00 81.94 68 LYS A O 1
ATOM 521 N N . THR A 1 69 ? -15.211 -2.603 -1.378 1.00 78.38 69 THR A N 1
ATOM 522 C CA . THR A 1 69 ? -15.290 -4.048 -1.600 1.00 78.38 69 THR A CA 1
ATOM 523 C C . THR A 1 69 ? -13.946 -4.602 -2.052 1.00 78.38 69 THR A C 1
ATOM 525 O O . THR A 1 69 ? -13.132 -3.897 -2.651 1.00 78.38 69 THR A O 1
ATOM 528 N N . LYS A 1 70 ? -13.723 -5.880 -1.760 1.00 75.38 70 LYS A N 1
ATOM 529 C CA . LYS A 1 70 ? -12.553 -6.642 -2.208 1.00 75.38 70 LYS A CA 1
ATOM 530 C C . LYS A 1 70 ? -12.855 -7.193 -3.603 1.00 75.38 70 LYS A C 1
ATOM 532 O O . LYS A 1 70 ? -13.973 -7.662 -3.818 1.00 75.38 70 LYS A O 1
ATOM 537 N N . GLY A 1 71 ? -11.915 -7.096 -4.539 1.00 76.50 71 GLY A N 1
ATOM 538 C CA . GLY A 1 71 ? -11.996 -7.807 -5.817 1.00 76.50 71 GLY A CA 1
ATOM 539 C C . GLY A 1 71 ? -11.531 -9.261 -5.689 1.00 76.50 71 GLY A C 1
ATOM 540 O O . GLY A 1 71 ? -10.803 -9.598 -4.761 1.00 76.50 71 GLY A O 1
ATOM 541 N N . ASP A 1 72 ? -11.902 -10.118 -6.644 1.00 74.44 72 ASP A N 1
ATOM 542 C CA . ASP A 1 72 ? -11.550 -11.552 -6.631 1.00 74.44 72 ASP A CA 1
ATOM 543 C C . ASP A 1 72 ? -10.039 -11.827 -6.737 1.00 74.44 72 ASP A C 1
ATOM 545 O O . ASP A 1 72 ? -9.570 -12.906 -6.383 1.00 74.44 72 ASP A O 1
ATOM 549 N N . SER A 1 73 ? -9.274 -10.869 -7.264 1.00 79.06 73 SER A N 1
ATOM 550 C CA . SER A 1 73 ? -7.813 -10.958 -7.421 1.00 79.06 73 SER A CA 1
ATOM 551 C C . SER A 1 73 ? -7.046 -10.104 -6.418 1.00 79.06 73 SER A C 1
ATOM 553 O O . SER A 1 73 ? -5.833 -9.972 -6.552 1.00 79.06 73 SER A O 1
ATOM 555 N N . ASP A 1 74 ? -7.745 -9.512 -5.455 1.00 80.25 74 ASP A N 1
ATOM 556 C CA . ASP A 1 74 ? -7.129 -8.608 -4.502 1.00 80.25 74 ASP A CA 1
ATOM 557 C C . ASP A 1 74 ? -6.696 -9.360 -3.238 1.00 80.25 74 ASP A C 1
ATOM 559 O O . ASP A 1 74 ? -7.445 -10.181 -2.697 1.00 80.25 74 ASP A O 1
ATOM 563 N N . GLU A 1 75 ? -5.504 -9.047 -2.729 1.00 81.25 75 GLU A N 1
ATOM 564 C CA . GLU A 1 75 ? -5.036 -9.584 -1.450 1.00 81.25 75 GLU A CA 1
ATOM 565 C C . GLU A 1 75 ? -5.360 -8.600 -0.324 1.00 81.25 75 GLU A C 1
ATOM 567 O O . 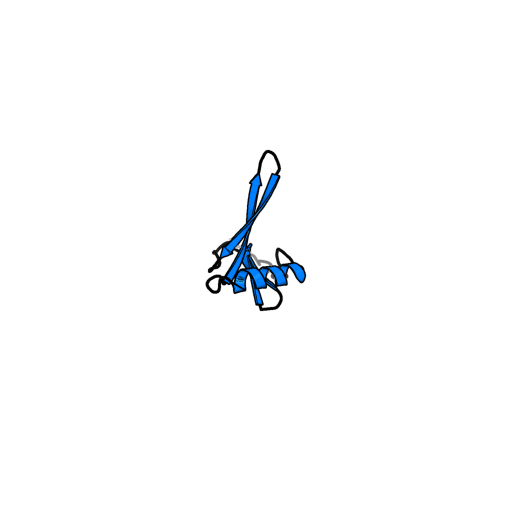GLU A 1 75 ? -4.977 -7.429 -0.358 1.00 81.25 75 GLU A O 1
ATOM 572 N N . GLU A 1 76 ? -6.073 -9.073 0.698 1.00 80.38 76 GLU A N 1
ATOM 573 C CA . GLU A 1 76 ? -6.346 -8.275 1.887 1.00 80.38 76 GLU A CA 1
ATOM 574 C C . GLU A 1 76 ? -5.242 -8.461 2.926 1.00 80.38 76 GLU A C 1
ATOM 576 O O . GLU A 1 76 ? -5.012 -9.552 3.449 1.00 80.38 76 GLU A O 1
ATOM 581 N N . VAL A 1 77 ? -4.608 -7.352 3.282 1.00 77.62 77 VAL A N 1
ATOM 582 C CA . VAL A 1 77 ? -3.660 -7.273 4.384 1.00 77.62 77 VAL A CA 1
ATOM 583 C C . VAL A 1 77 ? -4.351 -6.598 5.562 1.00 77.62 77 VAL A C 1
ATOM 585 O O . VAL A 1 77 ? -4.598 -5.389 5.551 1.00 77.62 77 VAL A O 1
ATOM 588 N N . VAL A 1 78 ? -4.646 -7.394 6.591 1.00 75.69 78 VAL A N 1
ATOM 589 C CA . VAL A 1 78 ? -5.186 -6.914 7.866 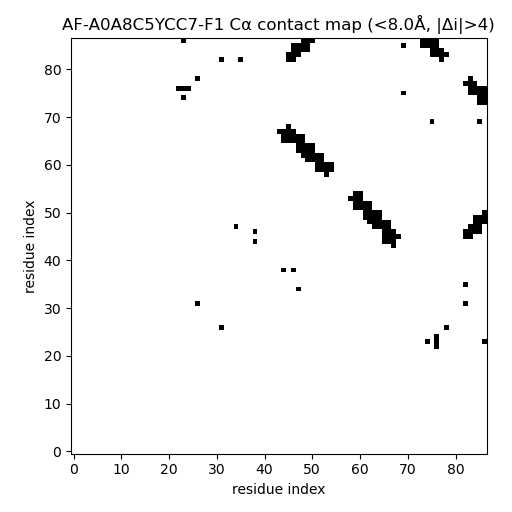1.00 75.69 78 VAL A CA 1
ATOM 590 C C . VAL A 1 78 ? -4.042 -6.766 8.862 1.00 75.69 78 VAL A C 1
ATOM 592 O O . VAL A 1 78 ? -3.331 -7.728 9.156 1.00 75.69 78 VAL A O 1
ATOM 595 N N . GLN A 1 79 ? -3.869 -5.561 9.399 1.00 71.00 79 GLN A N 1
ATOM 596 C CA . GLN A 1 79 ? -2.946 -5.297 10.503 1.00 71.00 79 GLN A CA 1
ATOM 597 C C . GLN A 1 79 ? -3.697 -4.598 11.642 1.00 71.00 79 GLN A C 1
ATOM 599 O O . GLN A 1 79 ? -4.444 -3.645 11.415 1.00 71.00 79 GLN A O 1
ATOM 604 N N . ASP A 1 80 ? -3.505 -5.102 12.864 1.00 65.69 80 ASP A N 1
ATOM 605 C CA . ASP A 1 80 ? -4.115 -4.615 14.112 1.00 65.69 80 ASP A CA 1
ATOM 606 C C . ASP A 1 80 ? -5.656 -4.642 14.156 1.00 65.69 80 ASP A C 1
ATOM 608 O O . ASP A 1 80 ? -6.270 -3.812 14.823 1.00 65.69 80 ASP A O 1
ATOM 612 N N . GLU A 1 81 ? -6.280 -5.583 13.436 1.00 60.06 81 GLU A N 1
ATOM 613 C CA . GLU A 1 81 ? -7.735 -5.862 13.441 1.00 60.06 81 GLU A CA 1
ATOM 614 C C . GLU A 1 81 ? -8.650 -4.681 13.058 1.00 60.06 81 GLU A C 1
ATOM 616 O O . GLU A 1 81 ? -9.871 -4.780 13.162 1.00 60.06 81 GLU A O 1
ATOM 621 N N . LEU A 1 82 ? -8.083 -3.562 12.594 1.00 56.97 82 LEU A N 1
ATOM 622 C CA . LEU A 1 82 ? -8.820 -2.306 12.438 1.00 56.97 82 LEU A CA 1
ATOM 623 C C . LEU A 1 82 ? -8.776 -1.732 11.013 1.00 56.97 82 LEU A C 1
ATOM 625 O O . LEU A 1 82 ? -9.575 -0.850 10.710 1.00 56.97 82 LEU A O 1
ATOM 629 N N . TRP A 1 83 ? -7.874 -2.200 10.138 1.00 67.00 83 TRP A N 1
ATOM 630 C CA . TRP A 1 83 ? -7.725 -1.661 8.776 1.00 67.00 83 TRP A CA 1
ATOM 631 C C . TRP A 1 83 ? -7.430 -2.741 7.747 1.00 67.00 83 TRP A C 1
ATOM 633 O O . TRP A 1 83 ? -6.582 -3.606 7.972 1.00 67.00 83 TRP A O 1
ATOM 643 N N . ASN A 1 84 ? -8.074 -2.593 6.590 1.00 65.12 84 ASN A N 1
ATOM 644 C CA . ASN A 1 84 ? -7.930 -3.485 5.451 1.00 65.12 84 ASN A CA 1
ATOM 645 C C . ASN A 1 84 ? -7.190 -2.727 4.347 1.00 65.12 84 ASN A C 1
ATOM 647 O O . ASN A 1 84 ? -7.722 -1.781 3.754 1.00 65.12 84 ASN A O 1
ATOM 651 N N . LEU A 1 85 ? -5.940 -3.112 4.104 1.00 72.94 85 LEU A N 1
ATOM 652 C CA . LEU A 1 85 ? -5.227 -2.706 2.902 1.00 72.94 85 LEU A CA 1
ATOM 653 C C . LEU A 1 85 ? -5.507 -3.749 1.827 1.00 72.94 85 LEU A C 1
ATOM 655 O O . LEU A 1 85 ? -5.378 -4.943 2.075 1.00 72.94 85 LEU A O 1
ATOM 659 N N . VAL A 1 86 ? -5.892 -3.290 0.649 1.00 76.00 86 VAL A N 1
ATOM 660 C CA . VAL A 1 86 ? -6.156 -4.151 -0.498 1.00 76.00 86 VAL A CA 1
ATOM 661 C C . VAL A 1 86 ? -5.006 -3.956 -1.483 1.00 76.00 86 VAL A C 1
ATOM 663 O O . VAL A 1 86 ? -4.686 -2.820 -1.830 1.00 76.00 86 VAL A O 1
ATOM 666 N N . VAL A 1 87 ? -4.329 -5.023 -1.887 1.00 72.19 87 VAL A N 1
ATOM 667 C CA . VAL A 1 87 ? -3.259 -4.967 -2.900 1.00 72.19 87 VAL A CA 1
ATOM 668 C C . VAL A 1 87 ? -3.790 -5.535 -4.201 1.00 72.19 87 VAL A C 1
ATOM 670 O O . VAL A 1 87 ? -4.359 -6.647 -4.145 1.00 72.19 87 VAL A O 1
#

InterPro domains:
  IPR000361 Core domain, A-type assembly protein ATAP [PF01521] (25-82)
  IPR035903 HesB-like domain superfamily [G3DSA:2.60.300.12] (18-87)
  IPR035903 HesB-like domain superfamily [SSF89360] (21-82)
  IPR050322 Iron-sulfur cluster assembly and transfer HesB/IscA [PTHR10072] (1-81)